Protein AF-A0A4Y9ZZP7-F1 (afdb_monomer)

InterPro domains:
  IPR036188 FAD/NAD(P)-binding domain superfamily [G3DSA:3.50.50.60] (79-163)
  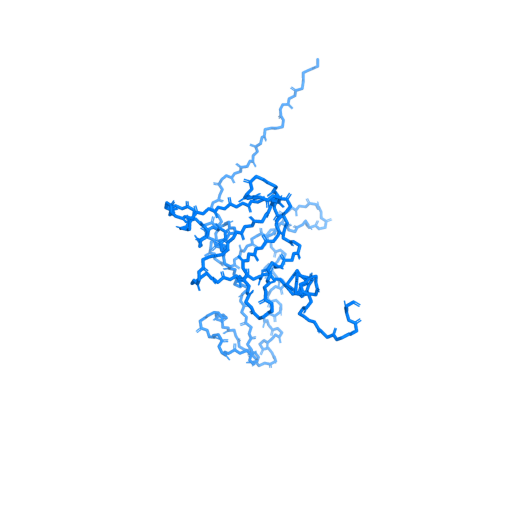IPR036188 FAD/NAD(P)-binding domain superfamily [SSF51905] (26-162)
  IPR053208 GMC Oxidoreductase Cellobiose Dehydrogenase [PTHR47190] (42-163)

pLDDT: mean 79.65, std 22.12, range [27.27, 98.0]

Structure (mmCIF, N/CA/C/O backbone):
data_AF-A0A4Y9ZZP7-F1
#
_entry.id   AF-A0A4Y9ZZP7-F1
#
loop_
_atom_site.group_PDB
_atom_site.id
_atom_site.type_symbol
_atom_site.label_atom_id
_atom_site.label_alt_id
_atom_site.label_comp_id
_atom_site.label_asym_id
_atom_site.label_entity_id
_atom_site.label_seq_id
_atom_site.pdbx_PDB_ins_code
_atom_site.Cartn_x
_atom_site.Cartn_y
_atom_site.Cartn_z
_atom_site.occupancy
_atom_site.B_iso_or_equiv
_atom_site.auth_seq_id
_atom_site.auth_comp_id
_atom_site.auth_asym_id
_atom_site.auth_atom_id
_atom_site.pdbx_PDB_model_num
ATOM 1 N N . MET A 1 1 ? 44.922 25.646 17.322 1.00 30.44 1 MET A N 1
ATOM 2 C CA . MET A 1 1 ? 44.532 24.636 16.320 1.00 30.44 1 MET A CA 1
ATOM 3 C C . MET A 1 1 ? 43.049 24.823 16.043 1.00 30.44 1 MET A C 1
ATOM 5 O O . MET A 1 1 ? 42.272 24.526 16.943 1.00 30.44 1 MET A O 1
ATOM 9 N N . PRO A 1 2 ? 42.649 25.427 14.912 1.00 35.44 2 PRO A N 1
ATOM 10 C CA . PRO A 1 2 ? 41.241 25.599 14.586 1.00 35.44 2 PRO A CA 1
ATOM 11 C C . PRO A 1 2 ? 40.766 24.531 13.590 1.00 35.44 2 PRO A C 1
ATOM 13 O O . PRO A 1 2 ? 41.439 24.242 12.603 1.00 35.44 2 PRO A O 1
ATOM 16 N N . ASN A 1 3 ? 39.597 23.968 13.888 1.00 32.06 3 ASN A N 1
ATOM 17 C CA . ASN A 1 3 ? 38.809 23.100 13.020 1.00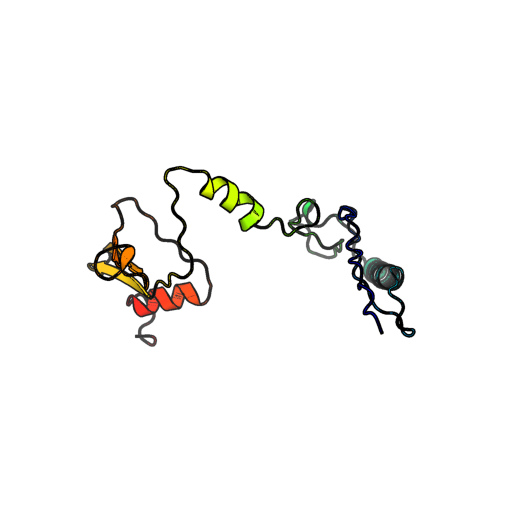 32.06 3 ASN A CA 1
ATOM 18 C C . ASN A 1 3 ? 38.287 23.904 11.821 1.00 32.06 3 ASN A C 1
ATOM 20 O O . ASN A 1 3 ? 37.627 24.921 12.021 1.00 32.06 3 ASN A O 1
ATOM 24 N N . SER A 1 4 ? 38.552 23.439 10.600 1.00 35.50 4 SER A N 1
ATOM 25 C CA . SER A 1 4 ? 37.956 23.976 9.375 1.00 35.50 4 SER A CA 1
ATOM 26 C C . SER A 1 4 ? 36.800 23.095 8.910 1.00 35.50 4 SER A C 1
ATOM 28 O O . SER A 1 4 ? 36.930 21.876 8.795 1.00 35.50 4 SER A O 1
ATOM 30 N N . GLU A 1 5 ? 35.683 23.762 8.656 1.00 31.39 5 GLU A N 1
ATOM 31 C CA . GLU A 1 5 ? 34.396 23.280 8.175 1.00 31.39 5 GLU A CA 1
ATOM 32 C C . GLU A 1 5 ? 34.507 22.333 6.969 1.00 31.39 5 GLU A C 1
ATOM 34 O O . GLU A 1 5 ? 35.100 22.668 5.943 1.00 31.39 5 GLU A O 1
ATOM 39 N N . ILE A 1 6 ? 33.859 21.166 7.056 1.00 32.91 6 ILE A N 1
ATOM 40 C CA . ILE A 1 6 ? 33.496 20.377 5.874 1.00 32.91 6 ILE A CA 1
ATOM 41 C C . ILE A 1 6 ? 32.243 21.032 5.297 1.00 32.91 6 ILE A C 1
ATOM 43 O O . ILE A 1 6 ? 31.113 20.781 5.711 1.00 32.91 6 ILE A O 1
ATOM 47 N N . MET A 1 7 ? 32.498 21.955 4.381 1.00 27.27 7 MET A N 1
ATOM 48 C CA . MET A 1 7 ? 31.521 22.704 3.612 1.00 27.27 7 MET A CA 1
ATOM 49 C C . MET A 1 7 ? 30.702 21.733 2.753 1.00 27.27 7 MET A C 1
ATOM 51 O O . MET A 1 7 ? 31.235 21.032 1.891 1.00 27.27 7 MET A O 1
ATOM 55 N N . SER A 1 8 ? 29.396 21.673 3.018 1.00 33.19 8 SER A N 1
ATOM 56 C CA . SER A 1 8 ? 28.443 20.887 2.244 1.00 33.19 8 SER A CA 1
ATOM 57 C C . SER A 1 8 ? 28.422 21.380 0.799 1.00 33.19 8 SER A C 1
ATOM 59 O O . SER A 1 8 ? 27.945 22.478 0.516 1.00 33.19 8 SER A O 1
ATOM 61 N N . ILE A 1 9 ? 28.892 20.555 -0.128 1.00 30.92 9 ILE A N 1
ATOM 62 C CA . ILE A 1 9 ? 28.621 20.729 -1.554 1.00 30.92 9 ILE A CA 1
ATOM 63 C C . ILE A 1 9 ? 27.525 19.722 -1.906 1.00 30.92 9 ILE A C 1
ATOM 65 O O . ILE A 1 9 ? 27.767 18.685 -2.512 1.00 30.92 9 ILE A O 1
ATOM 69 N N . ILE A 1 10 ? 26.299 20.019 -1.472 1.00 32.34 10 ILE A N 1
ATOM 70 C CA . ILE A 1 10 ? 25.105 19.501 -2.140 1.00 32.34 10 ILE A CA 1
ATOM 71 C C . ILE A 1 10 ? 24.883 20.470 -3.299 1.00 32.34 10 ILE A C 1
ATOM 73 O O . ILE A 1 10 ? 24.382 21.573 -3.099 1.00 32.34 10 ILE A O 1
ATOM 77 N N . ARG A 1 11 ? 25.363 20.119 -4.498 1.00 32.53 11 ARG A N 1
ATOM 78 C CA . ARG A 1 11 ? 24.973 20.857 -5.704 1.00 32.53 11 ARG A CA 1
ATOM 79 C C . ARG A 1 11 ? 23.532 20.479 -6.020 1.00 32.53 11 ARG A C 1
ATOM 81 O O . ARG A 1 11 ? 23.249 19.319 -6.308 1.00 32.53 11 ARG A O 1
ATOM 88 N N . ASP A 1 12 ? 22.654 21.471 -5.945 1.00 28.94 12 ASP A N 1
ATOM 89 C CA . ASP A 1 12 ? 21.304 21.458 -6.501 1.00 28.94 12 ASP A CA 1
ATOM 90 C C . ASP A 1 12 ? 21.370 21.357 -8.036 1.00 28.94 12 ASP A C 1
ATOM 92 O O . ASP A 1 12 ? 21.223 22.349 -8.748 1.00 28.94 12 ASP A O 1
ATOM 96 N N . GLU A 1 13 ? 21.610 20.159 -8.564 1.00 37.41 13 GLU A N 1
ATOM 97 C CA . GLU A 1 13 ? 21.455 19.875 -9.994 1.00 37.41 13 GLU A CA 1
ATOM 98 C C . GLU A 1 13 ? 20.140 19.098 -10.201 1.00 37.41 13 GLU A C 1
ATOM 100 O O . GLU A 1 13 ? 19.890 18.106 -9.504 1.00 37.41 13 GLU A O 1
ATOM 105 N N . PRO A 1 14 ? 19.257 19.546 -11.114 1.00 35.44 14 PRO A N 1
ATOM 106 C CA . PRO A 1 14 ? 17.992 18.878 -11.385 1.00 35.44 14 PRO A CA 1
ATOM 107 C C . PRO A 1 14 ? 18.267 17.467 -11.901 1.00 35.44 14 PRO A C 1
ATOM 109 O O . PRO A 1 14 ? 19.062 17.272 -12.817 1.00 35.44 14 PRO A O 1
ATOM 112 N N . CYS A 1 15 ? 17.591 16.470 -11.330 1.00 37.59 15 CYS A N 1
ATOM 113 C CA . CYS A 1 15 ? 17.595 15.122 -11.882 1.00 37.59 15 CYS A CA 1
ATOM 114 C C . CYS A 1 15 ? 17.184 15.172 -13.354 1.00 37.59 15 CYS A C 1
ATOM 116 O O . CYS A 1 15 ? 16.048 15.515 -13.695 1.00 37.59 15 CYS A O 1
ATOM 118 N N . MET A 1 16 ? 18.147 14.849 -14.208 1.00 35.28 16 MET A N 1
ATOM 119 C CA . MET A 1 16 ? 17.983 14.750 -15.644 1.00 35.28 16 MET A CA 1
ATOM 120 C C . MET A 1 16 ? 17.038 13.587 -15.957 1.00 35.28 16 MET A C 1
ATOM 122 O O . MET A 1 16 ? 17.371 12.417 -15.782 1.00 35.28 16 MET A O 1
ATOM 126 N N . ILE A 1 17 ? 15.837 13.926 -16.421 1.00 41.44 17 ILE A N 1
ATOM 127 C CA . ILE A 1 17 ? 14.838 12.992 -16.949 1.00 41.44 17 ILE A CA 1
ATOM 128 C C . ILE A 1 17 ? 15.233 12.624 -18.391 1.00 41.44 17 ILE A C 1
ATOM 130 O O . ILE A 1 17 ? 14.557 12.991 -19.347 1.00 41.44 17 ILE A O 1
ATOM 134 N N . ASP A 1 18 ? 16.360 11.930 -18.564 1.00 35.72 18 ASP A N 1
ATOM 135 C CA . ASP A 1 18 ? 16.787 11.366 -19.856 1.00 35.72 18 ASP A CA 1
ATOM 136 C C . ASP A 1 18 ? 17.076 9.858 -19.777 1.00 35.72 18 ASP A C 1
ATOM 138 O O . ASP A 1 18 ? 17.823 9.305 -20.573 1.00 35.72 18 ASP A O 1
ATOM 142 N N . GLY A 1 19 ? 16.501 9.144 -18.806 1.00 41.88 19 GLY A N 1
ATOM 143 C CA . GLY A 1 19 ? 16.728 7.700 -18.684 1.00 41.88 19 GLY A CA 1
ATOM 144 C C . GLY A 1 19 ? 18.175 7.305 -18.353 1.00 41.88 19 GLY A C 1
ATOM 145 O O . GLY A 1 19 ? 18.469 6.110 -18.325 1.00 41.88 19 GLY A O 1
ATOM 146 N N . SER A 1 20 ? 19.062 8.262 -18.055 1.00 41.22 20 SER A N 1
ATOM 147 C CA . SER A 1 20 ? 20.345 8.013 -17.408 1.00 41.22 20 SER A CA 1
ATOM 148 C C . SER A 1 20 ? 20.330 8.553 -15.977 1.00 41.22 20 SER A C 1
ATOM 150 O O . SER A 1 20 ? 20.861 9.611 -15.656 1.00 41.22 20 SER A O 1
ATOM 152 N N . GLU A 1 21 ? 19.716 7.793 -15.066 1.00 45.62 21 GLU A N 1
ATOM 153 C CA . GLU A 1 21 ? 19.999 7.989 -13.644 1.00 45.62 21 GLU A CA 1
ATOM 154 C C . GLU A 1 21 ? 21.464 7.600 -13.395 1.00 45.62 21 GLU A C 1
ATOM 156 O O . GLU A 1 21 ? 21.834 6.418 -13.402 1.00 45.62 21 GLU A O 1
ATOM 161 N N . GLY A 1 22 ? 22.317 8.611 -13.229 1.00 41.31 22 GLY A N 1
ATOM 162 C CA . GLY A 1 22 ? 23.700 8.438 -12.812 1.00 41.31 22 GLY A CA 1
ATOM 163 C C . GLY A 1 22 ? 23.755 7.919 -11.387 1.00 41.31 22 GLY A C 1
ATOM 164 O O . GLY A 1 22 ? 23.588 8.670 -10.432 1.00 41.31 22 GLY A O 1
ATOM 165 N N . PHE A 1 23 ? 23.992 6.621 -11.257 1.00 46.88 23 PHE A N 1
ATOM 166 C CA . PHE A 1 23 ? 24.542 6.051 -10.039 1.00 46.88 23 PHE A CA 1
ATOM 167 C C . PHE A 1 23 ? 26.056 6.241 -10.120 1.00 46.88 23 PHE A C 1
ATOM 169 O O . PHE A 1 23 ? 26.646 5.967 -11.167 1.00 46.88 23 PHE A O 1
ATOM 176 N N . TYR A 1 24 ? 26.668 6.755 -9.059 1.00 46.38 24 TYR A N 1
ATOM 177 C CA . TYR A 1 24 ? 28.120 6.781 -8.968 1.00 46.38 24 TYR A CA 1
ATOM 178 C C . TYR A 1 24 ? 28.587 5.355 -8.676 1.00 46.38 24 TYR A C 1
ATOM 180 O O . TYR A 1 24 ? 28.343 4.856 -7.580 1.00 46.38 24 TYR A O 1
ATOM 188 N N . ASP A 1 25 ? 29.209 4.709 -9.659 1.00 48.75 25 ASP A N 1
ATOM 189 C CA . ASP A 1 25 ? 30.019 3.521 -9.412 1.00 48.75 25 ASP A CA 1
ATOM 190 C C . ASP A 1 25 ? 31.465 3.996 -9.224 1.00 48.75 25 ASP A C 1
ATOM 192 O O . ASP A 1 25 ? 31.975 4.825 -9.990 1.00 48.75 25 ASP A O 1
ATOM 196 N N . GLU A 1 26 ? 32.083 3.528 -8.146 1.00 51.03 26 GLU A N 1
ATOM 197 C CA . GLU A 1 26 ? 33.484 3.782 -7.834 1.00 51.03 26 GLU A CA 1
ATOM 198 C C . GLU A 1 26 ? 34.326 2.891 -8.755 1.00 51.03 26 GLU A C 1
ATOM 200 O O . GLU A 1 26 ? 34.122 1.676 -8.798 1.00 51.03 26 GLU A O 1
ATOM 205 N N . ASP A 1 27 ? 35.194 3.492 -9.574 1.00 55.81 27 ASP A N 1
ATOM 206 C CA . ASP A 1 27 ? 36.123 2.713 -10.391 1.00 55.81 27 ASP A CA 1
ATOM 207 C C . ASP A 1 27 ? 37.201 2.043 -9.518 1.00 55.81 27 ASP A C 1
ATOM 209 O O . ASP A 1 27 ? 37.325 2.327 -8.325 1.00 55.81 27 ASP A O 1
ATOM 213 N N . ASP A 1 28 ? 37.999 1.146 -10.106 1.00 56.59 28 ASP A N 1
ATOM 214 C CA . ASP A 1 28 ? 39.054 0.399 -9.396 1.00 56.59 28 ASP A CA 1
ATOM 215 C C . ASP A 1 28 ? 40.141 1.305 -8.768 1.00 56.59 28 ASP A C 1
ATOM 217 O O . ASP A 1 28 ? 41.033 0.827 -8.065 1.00 56.59 28 ASP A O 1
ATOM 221 N N . GLU A 1 29 ? 40.076 2.618 -9.009 1.00 57.91 29 GLU A N 1
ATOM 222 C CA . GLU A 1 29 ? 40.962 3.644 -8.468 1.00 57.91 29 GLU A CA 1
ATOM 223 C C . GLU A 1 29 ? 40.267 4.582 -7.462 1.00 57.91 29 GLU A C 1
ATOM 225 O O . GLU A 1 29 ? 40.845 5.597 -7.060 1.00 57.91 29 GLU A O 1
ATOM 230 N N . GLY A 1 30 ? 39.039 4.271 -7.036 1.00 54.62 30 GLY A N 1
ATOM 231 C CA . GLY A 1 30 ? 38.301 5.089 -6.071 1.00 54.62 30 GLY A CA 1
ATOM 232 C C . GLY A 1 30 ? 37.656 6.340 -6.679 1.00 54.62 30 GLY A C 1
ATOM 233 O O . GLY A 1 30 ? 37.220 7.240 -5.957 1.00 54.62 30 GLY A O 1
ATOM 234 N N . ARG A 1 31 ? 37.644 6.477 -8.012 1.00 56.47 31 ARG A N 1
ATOM 235 C CA . ARG A 1 31 ? 37.115 7.657 -8.702 1.00 56.47 31 ARG A CA 1
ATOM 236 C C . ARG A 1 31 ? 35.684 7.390 -9.151 1.00 56.47 31 ARG A C 1
ATOM 238 O O . ARG A 1 31 ? 35.371 6.452 -9.876 1.00 56.47 31 ARG A O 1
ATOM 245 N N . MET A 1 32 ? 34.792 8.275 -8.728 1.00 52.53 32 MET A N 1
ATOM 246 C CA . MET A 1 32 ? 33.377 8.217 -9.081 1.00 52.53 32 MET A CA 1
ATOM 247 C C . MET A 1 32 ? 33.198 8.575 -10.563 1.00 52.53 32 MET A C 1
ATOM 249 O O . MET A 1 32 ? 33.370 9.738 -10.940 1.00 52.53 32 MET A O 1
ATOM 253 N N . SER A 1 33 ? 32.857 7.596 -11.409 1.00 50.62 33 SER A N 1
ATOM 254 C CA . SER A 1 33 ? 32.847 7.777 -12.867 1.00 50.62 33 SER A CA 1
ATOM 255 C C . SER A 1 33 ? 31.534 7.348 -13.531 1.00 50.62 33 SER A C 1
ATOM 257 O O . SER A 1 33 ? 31.070 6.219 -13.408 1.00 50.62 33 SER A O 1
ATOM 259 N N . TRP A 1 34 ? 30.949 8.250 -14.324 1.00 44.84 34 TRP A N 1
ATOM 260 C CA . TRP A 1 34 ? 29.695 8.036 -15.068 1.00 44.84 34 TRP A CA 1
ATOM 261 C C . TRP A 1 34 ? 29.815 7.088 -16.281 1.00 44.84 34 TRP A C 1
ATOM 263 O O . TRP A 1 34 ? 28.814 6.784 -16.935 1.00 44.84 34 TRP A O 1
ATOM 273 N N . THR A 1 35 ? 31.021 6.661 -16.658 1.00 46.34 35 THR A N 1
ATOM 274 C CA . THR A 1 35 ? 31.263 5.939 -17.921 1.00 46.34 35 THR A CA 1
ATOM 275 C C . THR A 1 35 ? 31.027 4.431 -17.835 1.00 46.34 35 THR A C 1
ATOM 277 O O . THR A 1 35 ? 30.639 3.832 -18.841 1.00 46.34 35 THR A O 1
ATOM 280 N N . LEU A 1 36 ? 31.178 3.818 -16.657 1.00 43.06 36 LEU A N 1
ATOM 281 C CA . LEU A 1 36 ? 31.101 2.360 -16.475 1.00 43.06 36 LEU A CA 1
ATOM 282 C C . LEU A 1 36 ? 29.697 1.792 -16.759 1.00 43.06 36 LEU A C 1
ATOM 284 O O . LEU A 1 36 ? 29.552 0.807 -17.486 1.00 43.06 36 LEU A O 1
ATOM 288 N N . LYS A 1 37 ? 28.637 2.468 -16.298 1.00 49.00 37 LYS A N 1
ATOM 289 C CA . LYS A 1 37 ? 27.245 2.015 -16.484 1.00 49.00 37 LYS A CA 1
ATOM 290 C C . LYS A 1 37 ? 26.732 2.165 -17.924 1.00 49.00 37 LYS A C 1
ATOM 292 O O . LYS A 1 37 ? 25.897 1.381 -18.373 1.00 49.00 37 LYS A O 1
ATOM 297 N N . LYS A 1 38 ? 27.256 3.135 -18.687 1.00 53.84 38 LYS A N 1
ATOM 298 C CA . LYS A 1 38 ? 26.921 3.291 -20.117 1.00 53.84 38 LYS A CA 1
ATOM 299 C C . LYS A 1 38 ? 27.441 2.114 -20.944 1.00 53.84 38 LYS A C 1
ATOM 301 O O . LYS A 1 38 ? 26.784 1.704 -21.898 1.00 53.84 38 LYS A O 1
ATOM 306 N N . HIS A 1 39 ? 28.588 1.552 -20.563 1.00 56.53 39 HIS A N 1
ATOM 307 C CA . HIS A 1 39 ? 29.187 0.433 -21.279 1.00 56.53 39 HIS A CA 1
ATOM 308 C C . HIS A 1 39 ? 28.396 -0.867 -21.076 1.00 56.53 39 HIS A C 1
ATOM 310 O O . HIS A 1 39 ? 28.064 -1.532 -22.054 1.00 56.53 39 HIS A O 1
ATOM 316 N N . SER A 1 40 ? 28.004 -1.198 -19.840 1.00 70.88 40 SER A N 1
ATOM 317 C CA . SER A 1 40 ? 27.287 -2.452 -19.546 1.00 70.88 40 SER A CA 1
ATOM 318 C C . SER A 1 40 ? 25.910 -2.531 -20.215 1.00 70.88 40 SER A C 1
ATOM 320 O O . SER A 1 40 ? 25.570 -3.556 -20.808 1.00 70.88 40 SER A O 1
ATOM 322 N N . VAL A 1 41 ? 25.144 -1.435 -20.204 1.00 80.19 41 VAL A N 1
ATOM 323 C CA . VAL A 1 41 ? 23.858 -1.359 -20.916 1.00 80.19 41 VAL A CA 1
ATOM 324 C C . VAL A 1 41 ? 24.066 -1.548 -22.416 1.00 80.19 41 VAL A C 1
ATOM 326 O O . VAL A 1 41 ? 23.321 -2.295 -23.044 1.00 80.19 41 VAL A O 1
ATOM 329 N N . HIS A 1 42 ? 25.100 -0.931 -22.990 1.00 83.25 42 HIS A N 1
ATOM 330 C CA . HIS A 1 42 ? 25.395 -1.061 -24.413 1.00 83.25 42 HIS A CA 1
ATOM 331 C C . HIS A 1 42 ? 25.750 -2.501 -24.815 1.00 83.25 42 HIS A C 1
ATOM 333 O O . HIS A 1 42 ? 25.227 -3.003 -25.811 1.00 83.25 42 HIS A O 1
ATOM 339 N N . VAL A 1 43 ? 26.570 -3.200 -24.021 1.00 89.06 43 VAL A N 1
ATOM 340 C CA . VAL A 1 43 ? 26.906 -4.613 -24.272 1.00 89.06 43 VAL A CA 1
ATOM 341 C C . VAL A 1 43 ? 25.656 -5.499 -24.218 1.00 89.06 43 VAL A C 1
ATOM 343 O O . VAL A 1 43 ? 25.443 -6.327 -25.106 1.00 89.06 43 VAL A O 1
ATOM 346 N N . LEU A 1 44 ? 24.781 -5.297 -23.227 1.00 89.88 44 LEU A N 1
ATOM 347 C CA . LEU A 1 44 ? 23.532 -6.057 -23.114 1.00 89.88 44 LEU A CA 1
ATOM 348 C C . LEU A 1 44 ? 22.577 -5.788 -24.282 1.00 89.88 44 LEU A C 1
ATOM 350 O O . LEU A 1 44 ? 21.954 -6.719 -24.788 1.00 89.88 44 LEU A O 1
ATOM 354 N N . GLN A 1 45 ? 22.489 -4.542 -24.752 1.00 91.69 45 GLN A N 1
ATOM 355 C CA . GLN A 1 45 ? 21.696 -4.193 -25.933 1.00 91.69 45 GLN A CA 1
ATOM 356 C C . GLN A 1 45 ? 22.185 -4.940 -27.178 1.00 91.69 45 GLN A C 1
ATOM 358 O O . GLN A 1 45 ? 21.377 -5.532 -27.892 1.00 91.69 45 GLN A O 1
ATOM 363 N N . GLN A 1 46 ? 23.499 -4.962 -27.426 1.00 93.44 46 GLN A N 1
ATOM 364 C CA . GLN A 1 46 ? 24.074 -5.697 -28.557 1.00 93.44 46 GLN A CA 1
ATOM 365 C C . GLN A 1 46 ? 23.758 -7.197 -28.484 1.00 93.44 46 GLN A C 1
ATOM 367 O O . GLN A 1 46 ? 23.322 -7.789 -29.472 1.00 93.44 46 GLN A O 1
ATOM 372 N N . PHE A 1 47 ? 23.923 -7.801 -27.306 1.00 95.12 47 PHE A N 1
ATOM 373 C CA . PHE A 1 47 ? 23.637 -9.217 -27.077 1.00 95.12 47 PHE A CA 1
ATOM 374 C C . PHE A 1 47 ? 22.159 -9.576 -27.304 1.00 95.12 47 PHE A C 1
ATOM 376 O O . PHE A 1 47 ? 21.854 -10.594 -27.927 1.00 95.12 47 PHE A O 1
ATOM 383 N N . LEU A 1 48 ? 21.233 -8.740 -26.826 1.00 95.94 48 LEU A N 1
ATOM 384 C CA . LEU A 1 48 ? 19.792 -8.950 -26.991 1.00 95.94 48 LEU A CA 1
ATOM 385 C C . LEU A 1 48 ? 19.351 -8.756 -28.447 1.00 95.94 48 LEU A C 1
ATOM 387 O O . LEU A 1 48 ? 18.571 -9.559 -28.961 1.00 95.94 48 LEU A O 1
ATOM 391 N N . ASN A 1 49 ? 19.907 -7.760 -29.142 1.00 95.44 49 ASN A N 1
ATOM 392 C CA . ASN A 1 49 ? 19.679 -7.569 -30.576 1.00 95.44 49 ASN A CA 1
ATOM 393 C C . ASN A 1 49 ? 20.140 -8.787 -31.389 1.00 95.44 49 ASN A C 1
ATOM 395 O O . ASN A 1 49 ? 19.424 -9.236 -32.282 1.00 95.44 49 ASN A O 1
ATOM 399 N N . GLY A 1 50 ? 21.291 -9.374 -31.040 1.00 96.81 50 GLY A N 1
ATOM 400 C CA . GLY A 1 50 ? 21.788 -10.609 -31.659 1.00 96.81 50 GLY A CA 1
ATOM 401 C C . GLY A 1 50 ? 20.861 -11.820 -31.483 1.00 96.81 50 GLY A C 1
ATOM 402 O O . GLY A 1 50 ? 20.913 -12.749 -32.282 1.00 96.81 50 GLY A O 1
ATOM 403 N N . GLN A 1 51 ? 19.977 -11.795 -30.482 1.00 97.19 51 GLN A N 1
ATOM 404 C CA . GLN A 1 51 ? 18.955 -12.819 -30.232 1.00 97.19 51 GLN A CA 1
ATOM 405 C C . GLN A 1 51 ? 17.573 -12.453 -30.796 1.00 97.19 51 GLN A C 1
ATOM 407 O O . GLN A 1 51 ? 16.588 -13.128 -30.505 1.00 97.19 51 GLN A O 1
ATOM 412 N N . GLY A 1 52 ? 17.470 -11.384 -31.591 1.00 96.50 52 GLY A N 1
ATOM 413 C CA . GLY A 1 52 ? 16.210 -10.962 -32.207 1.00 96.50 52 GLY A CA 1
ATOM 414 C C . GLY A 1 52 ? 15.249 -10.240 -31.259 1.00 96.50 52 GLY A C 1
ATOM 415 O O . GLY A 1 52 ? 14.073 -10.084 -31.591 1.00 96.50 52 GLY A O 1
ATOM 416 N N . TYR A 1 53 ? 15.716 -9.782 -30.093 1.00 97.56 53 TYR A N 1
ATOM 417 C CA . TYR A 1 53 ? 14.937 -8.857 -29.272 1.00 97.56 53 TYR A CA 1
ATOM 418 C C . TYR A 1 53 ? 14.935 -7.476 -29.928 1.00 97.56 53 TYR A C 1
ATOM 420 O O . TYR A 1 53 ? 15.917 -7.075 -30.549 1.00 97.56 53 TYR A O 1
ATOM 428 N N . ARG A 1 54 ? 13.851 -6.718 -29.745 1.00 95.56 54 ARG A N 1
ATOM 429 C CA . ARG A 1 54 ? 13.780 -5.317 -30.185 1.00 95.56 54 ARG A CA 1
ATOM 430 C C . ARG A 1 54 ? 13.712 -4.353 -29.006 1.00 95.56 54 ARG A C 1
ATOM 432 O O . ARG A 1 54 ? 13.063 -4.635 -27.997 1.00 95.56 54 ARG A O 1
ATOM 439 N N . GLN A 1 55 ? 14.324 -3.187 -29.164 1.00 94.00 55 GLN A N 1
ATOM 440 C CA . GLN A 1 55 ? 14.199 -2.103 -28.198 1.00 94.00 55 GLN A CA 1
ATOM 441 C C . GLN A 1 55 ? 12.836 -1.414 -28.316 1.00 94.00 55 GLN A C 1
ATOM 443 O O . GLN A 1 55 ? 12.414 -1.076 -29.419 1.00 94.00 55 GLN A O 1
ATOM 448 N N . VAL A 1 56 ? 12.174 -1.160 -27.188 1.00 93.50 56 VAL A N 1
ATOM 449 C CA . VAL A 1 56 ? 10.922 -0.393 -27.109 1.00 93.50 56 VAL A CA 1
ATOM 450 C C . VAL A 1 56 ? 10.932 0.551 -25.908 1.00 93.50 56 VAL A C 1
ATOM 452 O O . VAL A 1 56 ? 11.640 0.334 -24.921 1.00 93.50 56 VAL A O 1
ATOM 455 N N . THR A 1 57 ? 10.084 1.577 -25.942 1.00 92.69 57 THR A N 1
ATOM 456 C CA . THR A 1 57 ? 9.705 2.314 -24.731 1.00 92.69 57 THR A CA 1
ATOM 457 C C . THR A 1 57 ? 8.654 1.494 -23.981 1.00 92.69 57 THR A C 1
ATOM 459 O O . THR A 1 57 ? 7.495 1.444 -24.387 1.00 92.69 57 THR A O 1
ATOM 462 N N . ILE A 1 58 ? 9.060 0.832 -22.891 1.00 92.44 58 ILE A N 1
ATOM 463 C CA . ILE A 1 58 ? 8.279 -0.219 -22.203 1.00 92.44 58 ILE A CA 1
ATOM 464 C C . ILE A 1 58 ? 6.846 0.210 -21.854 1.00 92.44 58 ILE A C 1
ATOM 466 O O . ILE A 1 58 ? 5.912 -0.572 -22.038 1.00 92.44 58 ILE A O 1
ATOM 470 N N . ASN A 1 59 ? 6.666 1.445 -21.380 1.00 93.69 59 ASN A N 1
ATOM 471 C CA . ASN A 1 59 ? 5.354 1.961 -20.984 1.00 93.69 59 ASN A CA 1
ATOM 472 C C . ASN A 1 59 ? 4.498 2.464 -22.160 1.00 93.69 59 ASN A C 1
ATOM 474 O O . ASN A 1 59 ? 3.289 2.595 -21.996 1.00 93.69 59 ASN A O 1
ATOM 478 N N . SER A 1 60 ? 5.085 2.707 -23.338 1.00 96.31 60 SER A N 1
ATOM 479 C CA . SER A 1 60 ? 4.339 3.044 -24.564 1.00 96.31 60 SER A CA 1
ATOM 480 C C . SER A 1 60 ? 3.752 1.800 -25.242 1.00 96.31 60 SER A C 1
ATOM 482 O O . SER A 1 60 ? 2.744 1.894 -25.935 1.00 96.31 60 SER A O 1
ATOM 484 N N . GLU A 1 61 ? 4.347 0.624 -25.008 1.00 94.88 61 GLU A N 1
ATOM 485 C CA . GLU A 1 61 ? 3.871 -0.681 -25.492 1.00 94.88 61 GLU A CA 1
ATOM 486 C C . GLU A 1 61 ? 3.651 -1.669 -24.321 1.00 94.88 61 GLU A C 1
ATOM 488 O O . GLU A 1 61 ? 4.314 -2.708 -24.234 1.00 94.88 61 GLU A O 1
ATOM 493 N N . PRO A 1 62 ? 2.713 -1.408 -23.390 1.00 95.06 62 PRO A N 1
ATOM 494 C CA . PRO A 1 62 ? 2.589 -2.176 -22.146 1.00 95.06 62 PRO A CA 1
ATOM 495 C C . PRO A 1 62 ? 2.245 -3.656 -22.364 1.00 95.06 62 PRO A C 1
ATOM 497 O O . PRO A 1 62 ? 2.682 -4.506 -21.590 1.00 95.06 62 PRO A O 1
ATOM 500 N N . ASN A 1 63 ? 1.545 -3.989 -23.448 1.00 97.25 63 ASN A N 1
ATOM 501 C CA . ASN A 1 63 ? 1.204 -5.375 -23.784 1.00 97.25 63 ASN A CA 1
ATOM 502 C C . ASN A 1 63 ? 2.333 -6.106 -24.528 1.00 97.25 63 ASN A C 1
ATOM 504 O O . ASN A 1 63 ? 2.302 -7.328 -24.660 1.00 97.25 63 ASN A O 1
ATOM 508 N N . SER A 1 64 ? 3.350 -5.381 -24.996 1.00 95.00 64 SER A N 1
ATOM 509 C CA . SER A 1 64 ? 4.531 -5.977 -25.603 1.00 95.00 64 SER A CA 1
ATOM 510 C C . SER A 1 64 ? 5.520 -6.372 -24.508 1.00 95.00 64 SER A C 1
ATOM 512 O O . SER A 1 64 ? 6.092 -5.522 -23.817 1.00 95.00 64 SER A O 1
ATOM 514 N N . LYS A 1 65 ? 5.667 -7.681 -24.293 1.00 95.75 65 LYS A N 1
ATOM 515 C CA . LYS A 1 65 ? 6.589 -8.262 -23.296 1.00 95.75 65 LYS A CA 1
ATOM 516 C C . LYS A 1 65 ? 7.422 -9.420 -23.835 1.00 95.75 65 LYS A C 1
ATOM 518 O O . LYS A 1 65 ? 8.433 -9.772 -23.239 1.00 95.75 65 LYS A O 1
ATOM 523 N N . ASN A 1 66 ? 7.029 -9.986 -24.972 1.00 97.12 66 ASN A N 1
ATOM 524 C CA . ASN A 1 66 ? 7.786 -11.039 -25.630 1.00 97.12 66 ASN A CA 1
ATOM 525 C C . ASN A 1 66 ? 8.889 -10.437 -26.511 1.00 97.12 66 ASN A C 1
ATOM 527 O O . ASN A 1 66 ? 8.589 -9.584 -27.346 1.00 97.12 66 ASN A O 1
ATOM 531 N N . HIS A 1 67 ? 10.132 -10.901 -26.348 1.00 96.31 67 HIS A N 1
ATOM 532 C CA . HIS A 1 67 ? 11.292 -10.486 -27.154 1.00 96.31 67 HIS A CA 1
ATOM 533 C C . HIS A 1 67 ? 11.446 -8.956 -27.287 1.00 96.31 67 HIS A C 1
ATOM 535 O O . HIS A 1 67 ? 11.716 -8.415 -28.362 1.00 96.31 67 HIS A O 1
ATOM 541 N N . VAL A 1 68 ? 11.264 -8.240 -26.176 1.00 96.50 68 VAL A N 1
ATOM 542 C CA . VAL A 1 68 ? 11.495 -6.794 -26.093 1.00 96.50 68 VAL A CA 1
ATOM 543 C C . VAL A 1 68 ? 12.382 -6.439 -24.913 1.00 96.50 68 VAL A C 1
ATOM 545 O O . VAL A 1 68 ? 12.342 -7.101 -23.879 1.00 96.50 68 VAL A O 1
ATOM 548 N N . TYR A 1 69 ? 13.152 -5.367 -25.060 1.00 94.00 69 TYR A N 1
ATOM 549 C CA . TYR A 1 69 ? 13.878 -4.730 -23.966 1.00 94.00 69 TYR A CA 1
ATOM 550 C C . TYR A 1 69 ? 13.715 -3.209 -24.043 1.00 94.00 69 TYR A C 1
ATOM 552 O O . TYR A 1 69 ? 13.322 -2.662 -25.070 1.00 94.00 69 TYR A O 1
ATOM 560 N N . GLY A 1 70 ? 14.024 -2.504 -22.963 1.00 90.06 70 GLY A N 1
ATOM 561 C CA . GLY A 1 70 ? 13.967 -1.048 -22.925 1.00 90.06 70 GLY A CA 1
ATOM 562 C C . GLY A 1 70 ? 14.550 -0.512 -21.630 1.00 90.06 70 GLY A C 1
ATOM 563 O O . GLY A 1 70 ? 14.825 -1.279 -20.706 1.00 90.06 70 GLY A O 1
ATOM 564 N N . SER A 1 71 ? 14.754 0.802 -21.568 1.00 85.56 71 SER A N 1
ATOM 565 C CA . SER A 1 71 ? 15.221 1.455 -20.346 1.00 85.56 71 SER A CA 1
ATOM 566 C C . SER A 1 71 ? 14.218 1.258 -19.212 1.00 85.56 71 SER A C 1
ATOM 568 O O . SER A 1 71 ? 13.000 1.264 -19.429 1.00 85.56 71 SER A O 1
ATOM 570 N N . VAL A 1 72 ? 14.739 1.102 -17.992 1.00 84.12 72 VAL A N 1
ATOM 571 C CA . VAL A 1 72 ? 13.908 1.031 -16.788 1.00 84.12 72 VAL A CA 1
ATOM 572 C C . VAL A 1 72 ? 13.075 2.304 -16.697 1.00 84.12 72 VAL A C 1
ATOM 574 O O . VAL A 1 72 ? 13.563 3.405 -16.939 1.00 84.12 72 VAL A O 1
ATOM 577 N N . SER A 1 73 ? 11.794 2.135 -16.394 1.00 87.62 73 SER A N 1
ATOM 578 C CA . SER A 1 73 ? 10.865 3.241 -16.200 1.00 87.62 73 SER A CA 1
ATOM 579 C C . SER A 1 73 ? 10.546 3.369 -14.716 1.00 87.62 73 SER A C 1
ATOM 581 O O . SER A 1 73 ? 10.223 2.374 -14.069 1.00 87.62 73 SER A O 1
ATOM 583 N N . TYR A 1 74 ? 10.615 4.593 -14.202 1.00 87.81 74 TYR A N 1
ATOM 584 C CA . TYR A 1 74 ? 10.328 4.923 -12.808 1.00 87.81 74 TYR A CA 1
ATOM 585 C C . TYR A 1 74 ? 9.104 5.835 -12.720 1.00 87.81 74 TYR A C 1
ATOM 587 O O . TYR A 1 74 ? 8.830 6.613 -13.632 1.00 87.81 74 TYR A O 1
ATOM 595 N N . ASP A 1 75 ? 8.396 5.786 -11.595 1.00 91.06 75 ASP A N 1
ATOM 596 C CA . ASP A 1 75 ? 7.325 6.722 -11.236 1.00 91.06 75 ASP A CA 1
ATOM 597 C C . ASP A 1 75 ? 7.881 8.004 -10.580 1.00 91.06 75 ASP A C 1
ATOM 599 O O . ASP A 1 75 ? 7.274 8.571 -9.671 1.00 91.06 75 ASP A O 1
ATOM 603 N N . ALA A 1 76 ? 9.068 8.449 -10.999 1.00 89.31 76 ALA A N 1
ATOM 604 C CA . ALA A 1 76 ? 9.745 9.614 -10.443 1.00 89.31 76 ALA A CA 1
ATOM 605 C C . ALA A 1 76 ? 9.148 10.928 -10.970 1.00 89.31 76 ALA A C 1
ATOM 607 O O . ALA A 1 76 ? 8.727 11.033 -12.120 1.00 89.31 76 ALA A O 1
ATOM 608 N N . ILE A 1 77 ? 9.146 11.958 -10.124 1.00 89.69 77 ILE A N 1
ATOM 609 C CA . ILE A 1 77 ? 8.701 13.313 -10.466 1.00 89.69 77 ILE A CA 1
ATOM 610 C C . ILE A 1 77 ? 9.803 14.274 -10.032 1.00 89.69 77 ILE A C 1
ATOM 612 O O . ILE A 1 77 ? 10.176 14.294 -8.859 1.00 89.69 77 ILE A O 1
ATOM 616 N N . ASN A 1 78 ? 10.328 15.071 -10.967 1.00 90.31 78 ASN A N 1
ATOM 617 C CA . ASN A 1 78 ? 11.401 16.046 -10.716 1.00 90.31 78 ASN A CA 1
ATOM 618 C C . ASN A 1 78 ? 12.606 15.441 -9.967 1.00 90.31 78 ASN A C 1
ATOM 620 O O . ASN A 1 78 ? 13.161 16.064 -9.061 1.00 90.31 78 ASN A O 1
ATOM 624 N N . GLY A 1 79 ? 12.955 14.190 -10.277 1.00 85.69 79 GLY A N 1
ATOM 625 C CA . GLY A 1 79 ? 14.062 13.486 -9.627 1.00 85.69 79 GLY A CA 1
ATOM 626 C C . GLY A 1 79 ? 13.845 12.958 -8.236 1.00 85.69 79 GLY A C 1
ATOM 627 O O . GLY A 1 79 ? 14.796 12.553 -7.574 1.00 85.69 79 GLY A O 1
ATOM 628 N N . LYS A 1 80 ? 12.610 13.001 -7.761 1.00 87.88 80 LYS A N 1
ATOM 629 C CA . LYS A 1 80 ? 12.232 12.479 -6.458 1.00 87.88 80 LYS A CA 1
ATOM 630 C C . LYS A 1 80 ? 11.233 11.358 -6.666 1.00 87.88 80 LYS A C 1
ATOM 632 O O . LYS A 1 80 ? 10.559 11.275 -7.693 1.00 87.88 80 LYS A O 1
ATOM 637 N N . ARG A 1 81 ? 11.112 10.496 -5.660 1.00 89.12 81 ARG A N 1
ATOM 638 C CA . ARG A 1 81 ? 10.086 9.452 -5.621 1.00 89.12 81 ARG A CA 1
ATOM 639 C C . ARG A 1 81 ? 8.697 10.086 -5.797 1.00 89.12 81 ARG A C 1
ATOM 641 O O . ARG A 1 81 ? 8.264 10.842 -4.931 1.00 89.12 81 ARG A O 1
ATOM 648 N N . GLY A 1 82 ? 8.016 9.779 -6.902 1.00 89.25 82 GLY A N 1
ATOM 649 C CA . GLY A 1 82 ? 6.725 10.373 -7.272 1.00 89.25 82 GLY A CA 1
ATOM 650 C C . GLY A 1 82 ? 5.490 9.544 -6.900 1.00 89.25 82 GLY A C 1
ATOM 651 O O . GLY A 1 82 ? 4.377 10.016 -7.109 1.00 89.25 82 GLY A O 1
ATOM 652 N N . SER A 1 83 ?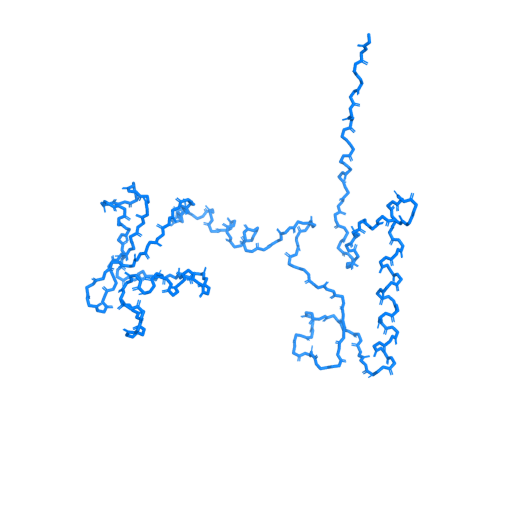 5.685 8.354 -6.319 1.00 92.75 83 SER A N 1
ATOM 653 C CA . SER A 1 83 ? 4.701 7.348 -5.870 1.00 92.75 83 SER A CA 1
ATOM 654 C C . SER A 1 83 ? 3.431 7.899 -5.180 1.00 92.75 83 SER A C 1
ATOM 656 O O . SER A 1 83 ? 3.359 9.087 -4.868 1.00 92.75 83 SER A O 1
ATOM 658 N N . PRO A 1 84 ? 2.415 7.074 -4.837 1.00 94.88 84 PRO A N 1
ATOM 659 C CA . PRO A 1 84 ? 1.129 7.564 -4.314 1.00 94.88 84 PRO A CA 1
ATOM 660 C C . PRO A 1 84 ? 1.192 8.558 -3.138 1.00 94.88 84 PRO A C 1
ATOM 662 O O . PRO A 1 84 ? 0.274 9.357 -2.968 1.00 94.88 84 PRO A O 1
ATOM 665 N N . VAL A 1 85 ? 2.280 8.566 -2.361 1.00 94.56 85 VAL A N 1
ATOM 666 C CA . VAL A 1 85 ? 2.551 9.564 -1.312 1.00 94.56 85 VAL A CA 1
ATOM 667 C C . VAL A 1 85 ? 2.765 10.981 -1.870 1.00 94.56 85 VAL A C 1
ATOM 669 O O . VAL A 1 85 ? 2.272 11.945 -1.288 1.00 94.56 85 VAL A O 1
ATOM 672 N N . ALA A 1 86 ? 3.485 11.134 -2.982 1.00 95.62 86 ALA A N 1
ATOM 673 C CA . ALA A 1 86 ? 3.753 12.431 -3.611 1.00 95.62 86 ALA A CA 1
ATOM 674 C C . ALA A 1 86 ? 2.605 12.899 -4.526 1.00 95.62 86 ALA A C 1
ATOM 676 O O . ALA A 1 86 ? 2.548 14.071 -4.886 1.00 95.62 86 ALA A O 1
ATOM 677 N N . THR A 1 87 ? 1.670 12.006 -4.864 1.00 96.38 87 THR A N 1
ATOM 678 C CA . THR A 1 87 ? 0.525 12.282 -5.747 1.00 96.38 87 THR A CA 1
ATOM 679 C C . THR A 1 87 ? -0.808 12.164 -5.001 1.00 96.38 87 THR A C 1
ATOM 681 O O . THR A 1 87 ? -1.303 13.145 -4.442 1.00 96.38 87 THR A O 1
ATOM 684 N N . TYR A 1 88 ? -1.402 10.969 -4.949 1.00 96.19 88 TYR A N 1
ATOM 685 C CA . TYR A 1 88 ? -2.740 10.736 -4.393 1.00 96.19 88 TYR A CA 1
ATOM 686 C C . TYR A 1 88 ? -2.892 11.224 -2.948 1.00 96.19 88 TYR A C 1
ATOM 688 O O . TYR A 1 88 ? -3.863 11.918 -2.637 1.00 96.19 88 TYR A O 1
ATOM 696 N N . PHE A 1 89 ? -1.926 10.921 -2.079 1.00 96.38 89 PHE A N 1
ATOM 697 C CA . PHE A 1 89 ? -1.955 11.331 -0.677 1.00 96.38 89 PHE A CA 1
ATOM 698 C C . PHE A 1 89 ? -1.948 12.855 -0.517 1.00 96.38 89 PHE A C 1
ATOM 700 O O . PHE A 1 89 ? -2.693 13.368 0.315 1.00 96.38 89 PHE A O 1
ATOM 707 N N . GLN A 1 90 ? -1.196 13.589 -1.347 1.00 97.19 90 GLN A N 1
ATOM 708 C CA . GLN A 1 90 ? -1.183 15.057 -1.301 1.00 97.19 90 GLN A CA 1
ATOM 709 C C . GLN A 1 90 ? -2.574 15.629 -1.591 1.00 97.19 90 GLN A C 1
ATOM 711 O O . GLN A 1 90 ? -3.070 16.473 -0.846 1.00 97.19 90 GLN A O 1
ATOM 716 N N . THR A 1 91 ? -3.256 15.110 -2.620 1.00 97.38 91 THR A N 1
ATOM 717 C CA . THR A 1 91 ? -4.626 15.548 -2.943 1.00 97.38 91 THR A CA 1
ATOM 718 C C . THR A 1 91 ? -5.649 15.123 -1.888 1.00 97.38 91 THR A C 1
ATOM 720 O O . THR A 1 91 ? -6.627 15.832 -1.662 1.00 97.38 91 THR A O 1
ATOM 723 N N . ALA A 1 92 ? -5.444 13.979 -1.226 1.00 96.88 92 ALA A N 1
ATOM 724 C CA . ALA A 1 92 ? -6.322 13.498 -0.166 1.00 96.88 92 ALA A CA 1
ATOM 725 C C . ALA A 1 92 ? -6.191 14.317 1.114 1.00 96.88 92 ALA A C 1
ATOM 727 O O . ALA A 1 92 ? -7.207 14.768 1.638 1.00 96.88 92 ALA A O 1
ATOM 728 N N . LYS A 1 93 ? -4.958 14.581 1.555 1.00 97.19 93 LYS A N 1
ATOM 729 C CA . LYS A 1 93 ? -4.655 15.361 2.759 1.00 97.19 93 LYS A CA 1
ATOM 730 C C . LYS A 1 93 ? -5.236 16.778 2.720 1.00 97.19 93 LYS A C 1
ATOM 732 O O . LYS A 1 93 ? -5.561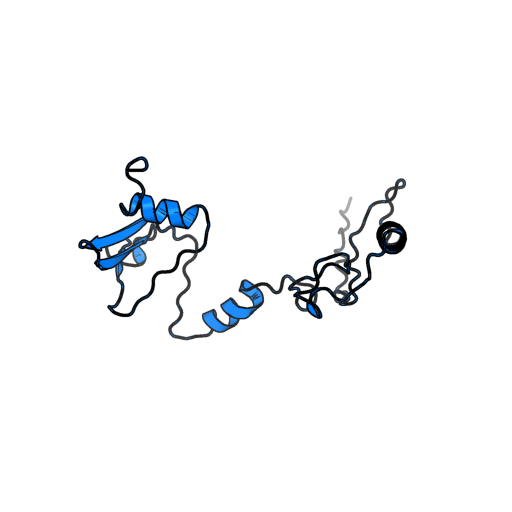 17.322 3.768 1.00 97.19 93 LYS A O 1
ATOM 737 N N . ALA A 1 94 ? -5.399 17.363 1.534 1.00 97.31 94 ALA A N 1
ATOM 738 C CA . ALA A 1 94 ? -6.003 18.684 1.369 1.00 97.31 94 ALA A CA 1
ATOM 739 C C . ALA A 1 94 ? -7.535 18.711 1.574 1.00 97.31 94 ALA A C 1
ATOM 741 O O . ALA A 1 94 ? -8.119 19.790 1.675 1.00 97.31 94 ALA A O 1
ATOM 742 N N . ARG A 1 95 ? -8.218 17.557 1.606 1.00 98.00 95 ARG A N 1
ATOM 743 C CA . ARG A 1 95 ? -9.684 17.501 1.729 1.00 98.00 95 ARG A CA 1
ATOM 744 C C . ARG A 1 95 ? -10.113 17.692 3.190 1.00 98.00 95 ARG A C 1
ATOM 746 O O . ARG A 1 95 ? -9.612 16.982 4.055 1.00 98.00 95 ARG A O 1
ATOM 753 N N . PRO A 1 96 ? -11.132 18.523 3.479 1.00 97.00 96 PRO A N 1
ATOM 754 C CA . PRO A 1 96 ? -11.552 18.807 4.858 1.00 97.00 96 PRO A CA 1
ATOM 755 C C . PRO A 1 96 ? -12.161 17.599 5.585 1.00 97.00 96 PRO A C 1
ATOM 757 O O . PRO A 1 96 ? -12.186 17.563 6.808 1.00 97.00 96 PRO A O 1
ATOM 760 N N . LYS A 1 97 ? -12.668 16.607 4.841 1.00 94.31 97 LYS A N 1
ATOM 761 C CA . LYS A 1 97 ? -13.251 15.370 5.389 1.00 94.31 97 LYS A CA 1
ATOM 762 C C . LYS A 1 97 ? -12.267 14.197 5.418 1.00 94.31 97 LYS A C 1
ATOM 764 O O . LYS A 1 97 ? -12.675 13.073 5.687 1.00 94.31 97 LYS A O 1
ATOM 769 N N . PHE A 1 98 ? -11.001 14.429 5.082 1.00 95.88 98 PHE A N 1
ATOM 770 C CA . PHE A 1 98 ? -9.976 13.400 5.144 1.00 95.88 98 PHE A CA 1
ATOM 771 C C . PHE A 1 98 ? -9.237 13.487 6.477 1.00 95.88 98 PHE A C 1
ATOM 773 O O . PHE A 1 98 ? -8.848 14.562 6.924 1.00 95.88 98 PHE A O 1
ATOM 780 N N . THR A 1 99 ? -9.032 12.342 7.116 1.00 94.00 99 THR A N 1
ATOM 781 C CA . THR A 1 99 ? -8.238 12.230 8.338 1.00 94.00 99 THR A CA 1
ATOM 782 C C . THR A 1 99 ? -7.210 11.134 8.133 1.00 94.00 99 THR A C 1
ATOM 784 O O . THR A 1 99 ? -7.550 10.030 7.718 1.00 94.00 99 THR A O 1
ATOM 787 N N . TYR A 1 100 ? -5.950 11.456 8.414 1.00 94.94 100 TYR A N 1
ATOM 788 C CA . TYR A 1 100 ? -4.841 10.513 8.379 1.00 94.94 100 TYR A CA 1
ATOM 789 C C . TYR A 1 100 ? -4.328 10.282 9.796 1.00 94.94 100 TYR A C 1
ATOM 791 O O . TYR A 1 100 ? -4.172 11.237 10.559 1.00 94.94 100 TYR A O 1
ATOM 799 N N . ARG A 1 101 ? -4.082 9.016 10.132 1.00 93.50 101 ARG A N 1
ATOM 800 C CA . ARG A 1 101 ? -3.503 8.577 11.400 1.00 93.50 101 ARG A CA 1
ATOM 801 C C . ARG A 1 101 ? -2.369 7.612 11.089 1.00 93.50 101 ARG A C 1
ATOM 803 O O . ARG A 1 101 ? -2.603 6.551 10.517 1.00 93.50 101 ARG A O 1
ATOM 810 N N . ASP A 1 102 ? -1.152 8.012 11.419 1.00 94.31 102 ASP A N 1
ATOM 811 C CA . ASP A 1 102 ? 0.010 7.137 11.477 1.00 94.31 102 ASP A CA 1
ATOM 812 C C . ASP A 1 102 ? 0.151 6.536 12.882 1.00 94.31 102 ASP A C 1
ATOM 814 O O . ASP A 1 102 ? -0.666 6.789 13.770 1.00 94.31 102 ASP A O 1
ATOM 818 N N . TYR A 1 103 ? 1.139 5.652 13.055 1.00 94.31 103 TYR A N 1
ATOM 819 C CA . TYR A 1 103 ? 1.442 4.979 14.329 1.00 94.31 103 TYR A CA 1
ATOM 820 C C . TYR A 1 103 ? 0.238 4.297 15.000 1.00 94.31 103 TYR A C 1
ATOM 822 O O . TYR A 1 103 ? 0.217 4.077 16.207 1.00 94.31 103 TYR A O 1
ATOM 830 N N . THR A 1 104 ? -0.760 3.939 14.197 1.00 93.94 104 THR A N 1
ATOM 831 C CA . THR A 1 104 ? -2.007 3.328 14.636 1.00 93.94 104 THR A CA 1
ATOM 832 C C . THR A 1 104 ? -2.098 1.956 13.994 1.00 93.94 104 THR A C 1
ATOM 834 O O . THR A 1 104 ? -2.243 1.841 12.776 1.00 93.94 104 THR A O 1
ATOM 837 N N . LEU A 1 105 ? -1.986 0.907 14.803 1.00 93.50 105 LEU A N 1
ATOM 838 C CA . LEU A 1 105 ? -2.142 -0.464 14.337 1.00 93.50 105 LEU A CA 1
ATOM 839 C C . LEU A 1 105 ? -3.604 -0.875 14.477 1.00 93.50 105 LEU A C 1
ATOM 841 O O . LEU A 1 105 ? -4.195 -0.676 15.535 1.00 93.50 105 LEU A O 1
ATOM 845 N N . VAL A 1 106 ? -4.166 -1.490 13.439 1.00 93.81 106 VAL A N 1
ATOM 846 C CA . VAL A 1 106 ? -5.434 -2.216 13.555 1.00 93.81 106 VAL A CA 1
ATOM 847 C C . VAL A 1 106 ? -5.140 -3.694 13.802 1.00 93.81 106 VAL A C 1
ATOM 849 O O . VAL A 1 106 ? -4.366 -4.297 13.050 1.00 93.81 106 VAL A O 1
ATOM 852 N N . SER A 1 107 ? -5.742 -4.259 14.850 1.00 93.31 107 SER A N 1
ATOM 853 C CA . SER A 1 107 ? -5.671 -5.694 15.164 1.00 93.31 107 SER A CA 1
ATOM 854 C C . SER A 1 107 ? -6.724 -6.470 14.376 1.00 93.31 107 SER A C 1
ATOM 856 O O . SER A 1 107 ? -6.404 -7.286 13.522 1.00 93.31 107 SER A O 1
ATOM 858 N N . ASN A 1 108 ? -7.993 -6.121 14.570 1.00 93.62 108 ASN A N 1
ATOM 859 C CA . ASN A 1 108 ? -9.136 -6.850 14.033 1.00 93.62 108 ASN A CA 1
ATOM 860 C C . ASN A 1 108 ? -10.284 -5.900 13.664 1.00 93.62 108 ASN A C 1
ATOM 862 O O . ASN A 1 108 ? -10.331 -4.738 14.084 1.00 93.62 108 ASN A O 1
ATOM 866 N N . VAL A 1 109 ? -11.253 -6.406 12.903 1.00 93.62 109 VAL A N 1
ATOM 867 C CA . VAL A 1 109 ? -12.546 -5.736 12.749 1.00 93.62 109 VAL A CA 1
ATOM 868 C C . VAL A 1 109 ? -13.459 -6.070 13.917 1.00 93.62 109 VAL A C 1
ATOM 870 O O . VAL A 1 109 ? -13.444 -7.184 14.443 1.00 93.62 109 VAL A O 1
ATOM 873 N N . THR A 1 110 ? -14.294 -5.113 14.307 1.00 93.69 110 THR A N 1
ATOM 874 C CA . THR A 1 110 ? -15.434 -5.389 15.181 1.00 93.69 110 THR A CA 1
ATOM 875 C C . THR A 1 110 ? -16.638 -5.710 14.302 1.00 93.69 110 THR A C 1
ATOM 877 O O . THR A 1 110 ? -16.886 -5.041 13.295 1.00 93.69 110 THR A O 1
ATOM 880 N N . ARG A 1 111 ? -17.358 -6.792 14.617 1.00 92.69 111 ARG A N 1
ATOM 881 C CA . ARG A 1 111 ? -18.466 -7.289 13.790 1.00 92.69 111 ARG A CA 1
ATOM 882 C C . ARG A 1 111 ? -19.535 -8.003 14.609 1.00 92.69 111 ARG A C 1
ATOM 884 O O . ARG A 1 111 ? -19.242 -8.573 15.655 1.00 92.69 111 ARG A O 1
ATOM 891 N N . ASN A 1 112 ? -20.759 -8.009 14.090 1.00 93.06 112 ASN A N 1
ATOM 892 C CA . ASN A 1 112 ? -21.866 -8.839 14.551 1.00 93.06 112 ASN A CA 1
ATOM 893 C C . ASN A 1 112 ? -22.274 -9.793 13.419 1.00 93.06 112 ASN A C 1
ATOM 895 O O . ASN A 1 112 ? -22.869 -9.377 12.422 1.00 93.06 112 ASN A O 1
ATOM 899 N N . GLY A 1 113 ? -21.897 -11.068 13.541 1.00 90.94 113 GLY A N 1
ATOM 900 C CA . GLY A 1 113 ? -22.055 -12.038 12.459 1.00 90.94 113 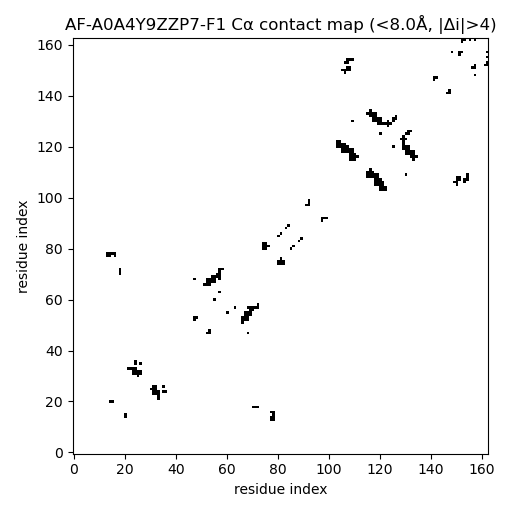GLY A CA 1
ATOM 901 C C . GLY A 1 113 ? -21.333 -11.572 11.191 1.00 90.94 113 GLY A C 1
ATOM 902 O O . GLY A 1 113 ? -20.120 -11.355 11.212 1.00 90.94 113 GLY A O 1
ATOM 903 N N . ALA A 1 114 ? -22.087 -11.407 10.102 1.00 90.00 114 ALA A N 1
ATOM 904 C CA . ALA A 1 114 ? -21.580 -10.935 8.813 1.00 90.00 114 ALA A CA 1
ATOM 905 C C . ALA A 1 114 ? -21.464 -9.400 8.705 1.00 90.00 114 ALA A C 1
ATOM 907 O O . ALA A 1 114 ? -20.879 -8.899 7.747 1.00 90.00 114 ALA A O 1
ATOM 908 N N . GLN A 1 115 ? -22.014 -8.638 9.658 1.00 90.75 115 GLN A N 1
ATOM 909 C CA . GLN A 1 115 ? -21.989 -7.177 9.617 1.00 90.75 115 GLN A CA 1
ATOM 910 C C . GLN A 1 115 ? -2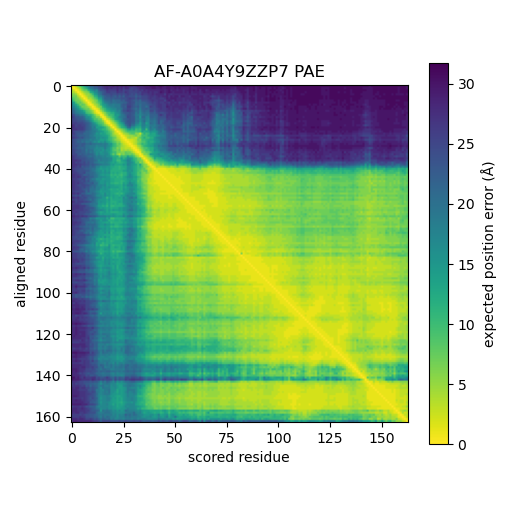0.764 -6.629 10.349 1.00 90.75 115 GLN A C 1
ATOM 912 O O . GLN A 1 115 ? -20.666 -6.739 11.570 1.00 90.75 115 GLN A O 1
ATOM 917 N N . ILE A 1 116 ? -19.862 -5.975 9.620 1.00 92.06 116 ILE A N 1
ATOM 918 C CA . ILE A 1 116 ? -18.753 -5.217 10.211 1.00 92.06 116 ILE A CA 1
ATOM 919 C C . ILE A 1 116 ? -19.301 -3.907 10.791 1.00 92.06 116 ILE A C 1
ATOM 921 O O . ILE A 1 116 ? -20.034 -3.184 10.118 1.00 92.06 116 ILE A O 1
ATOM 925 N N . THR A 1 117 ? -18.951 -3.603 12.038 1.00 93.56 117 THR A N 1
ATOM 926 C CA . THR A 1 117 ? -19.408 -2.415 12.777 1.00 93.56 117 THR A CA 1
ATOM 927 C C . THR A 1 117 ? -18.288 -1.409 13.043 1.00 93.56 117 THR A C 1
ATOM 929 O O . THR A 1 117 ? -18.571 -0.244 13.325 1.00 93.56 117 THR A O 1
ATOM 932 N N . GLY A 1 118 ? -17.024 -1.818 12.926 1.00 94.00 118 GLY A N 1
ATOM 933 C CA . GLY A 1 118 ? -15.874 -0.977 13.242 1.00 94.00 118 GLY A CA 1
ATOM 934 C C . GLY A 1 118 ? -14.526 -1.656 13.006 1.00 94.00 118 GLY A C 1
ATOM 935 O O . GLY A 1 118 ? -14.441 -2.781 12.508 1.00 94.00 118 GLY A O 1
ATOM 936 N N . ALA A 1 119 ? -13.464 -0.963 13.406 1.00 94.06 119 ALA A N 1
ATOM 937 C CA . ALA A 1 119 ? -12.102 -1.484 13.469 1.00 94.06 119 ALA A CA 1
ATOM 938 C C . ALA A 1 119 ? -11.496 -1.214 14.852 1.00 94.06 119 ALA A C 1
ATOM 940 O O . ALA A 1 119 ? -11.668 -0.124 15.399 1.00 94.06 119 ALA A O 1
ATOM 941 N N . GLN A 1 120 ? -10.787 -2.196 15.410 1.00 95.12 120 GLN A N 1
ATOM 942 C CA . GLN A 1 120 ? -10.074 -2.062 16.677 1.00 95.12 120 GLN A CA 1
ATOM 943 C C . GLN A 1 120 ? -8.670 -1.514 16.419 1.00 95.12 120 GLN A C 1
ATOM 945 O O . GLN A 1 120 ? -7.821 -2.205 15.858 1.00 95.12 120 GLN A O 1
ATOM 950 N N . ALA A 1 121 ? -8.427 -0.273 16.829 1.00 94.75 121 ALA A N 1
ATOM 951 C CA . ALA A 1 121 ? -7.131 0.378 16.722 1.00 94.75 121 ALA A CA 1
ATOM 952 C C . ALA A 1 121 ? -6.371 0.357 18.057 1.00 94.75 121 ALA A C 1
ATOM 954 O O . ALA A 1 121 ? -6.969 0.298 19.132 1.00 94.75 121 ALA A O 1
ATOM 955 N N . SER A 1 122 ? -5.043 0.444 17.984 1.00 95.00 122 SER A N 1
ATOM 956 C CA . SER A 1 122 ? -4.164 0.595 19.149 1.00 95.00 122 SER A CA 1
ATOM 957 C C . SER A 1 122 ? -4.266 1.976 19.802 1.00 95.00 122 SER A C 1
ATOM 959 O O . SER A 1 122 ? -3.970 2.120 20.985 1.00 95.00 122 SER A O 1
ATOM 961 N N . ASP A 1 123 ? -4.657 2.997 19.037 1.00 94.88 123 ASP A N 1
ATOM 962 C CA . ASP A 1 123 ? -4.848 4.357 19.539 1.00 94.88 123 ASP A CA 1
ATOM 963 C C . ASP A 1 123 ? -6.232 4.499 20.188 1.00 94.88 123 ASP A C 1
ATOM 965 O O . ASP A 1 123 ? -7.262 4.611 19.516 1.00 94.88 123 ASP A O 1
ATOM 969 N N . THR A 1 124 ? -6.247 4.525 21.521 1.00 93.88 124 THR A N 1
ATOM 970 C CA . THR A 1 124 ? -7.467 4.637 22.327 1.00 93.88 124 THR A CA 1
ATOM 971 C C . THR A 1 124 ? -8.140 6.006 22.252 1.00 93.88 124 THR A C 1
ATOM 973 O O . THR A 1 124 ? -9.254 6.151 22.747 1.00 93.88 124 THR A O 1
ATOM 976 N N . TYR A 1 125 ? -7.508 7.017 21.648 1.00 93.12 125 TYR A N 1
ATOM 977 C CA . TYR A 1 125 ? -8.111 8.341 21.470 1.00 93.12 125 TYR A CA 1
ATOM 978 C C . TYR A 1 125 ? -9.024 8.426 20.240 1.00 93.12 125 TYR A C 1
ATOM 980 O O . TYR A 1 125 ? -9.762 9.401 20.094 1.00 93.12 125 TYR A O 1
ATOM 988 N N . LEU A 1 126 ? -9.010 7.420 19.357 1.00 90.94 126 LEU A N 1
ATOM 989 C CA . LEU A 1 126 ? -9.840 7.402 18.145 1.00 90.94 126 LEU A CA 1
ATOM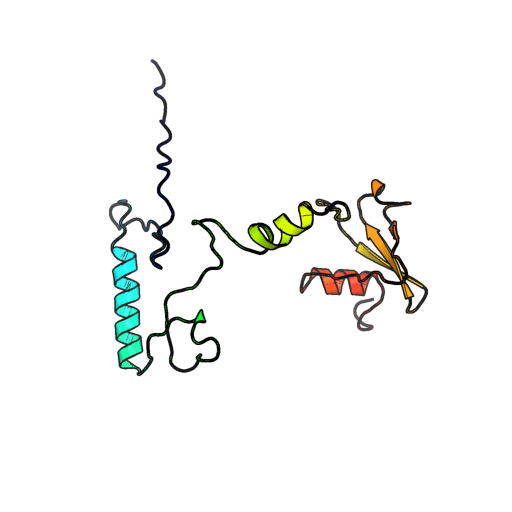 990 C C . LEU A 1 126 ? -11.296 6.987 18.400 1.00 90.94 126 LEU A C 1
ATOM 992 O O . LEU A 1 126 ? -12.152 7.196 17.540 1.00 90.94 126 LEU A O 1
ATOM 996 N N . GLY A 1 127 ? -11.585 6.438 19.579 1.00 92.25 127 GLY A N 1
ATOM 997 C CA . GLY A 1 127 ? -12.923 6.055 20.008 1.00 92.25 127 GLY A CA 1
ATOM 998 C C . GLY A 1 127 ? -12.890 5.244 21.304 1.00 92.25 127 GLY A C 1
ATOM 999 O O . GLY A 1 127 ? -11.811 5.008 21.850 1.00 92.25 127 GLY A O 1
ATOM 1000 N N . PRO A 1 128 ? -14.048 4.806 21.824 1.00 93.12 128 PRO A N 1
ATOM 1001 C CA . PRO A 1 128 ? -14.114 4.022 23.056 1.00 93.12 128 PRO A CA 1
ATOM 1002 C C . PRO A 1 128 ? -13.207 2.788 22.972 1.00 93.12 128 PRO A C 1
ATOM 1004 O O . PRO A 1 128 ? -13.399 1.938 22.105 1.00 93.12 128 PRO A O 1
ATOM 1007 N N . ASN A 1 129 ? -12.196 2.716 23.843 1.00 92.12 129 ASN A N 1
ATOM 1008 C CA . ASN A 1 129 ? -11.157 1.678 23.836 1.00 92.12 129 ASN A CA 1
ATOM 1009 C C . ASN A 1 129 ? -10.465 1.476 22.471 1.00 92.12 129 ASN A C 1
ATOM 1011 O O . ASN A 1 129 ? -10.047 0.369 22.154 1.00 92.12 129 ASN A O 1
ATOM 1015 N N . GLY A 1 130 ? -10.348 2.525 21.651 1.00 93.56 130 GLY A N 1
ATOM 1016 C CA . GLY A 1 130 ? -9.707 2.462 20.330 1.00 93.56 130 GLY A CA 1
ATOM 1017 C C . GLY A 1 130 ? -10.587 1.902 19.213 1.00 93.56 130 GLY A C 1
ATOM 1018 O O . GLY A 1 130 ? -10.101 1.667 18.109 1.00 93.56 130 GLY A O 1
ATOM 1019 N N . VAL A 1 131 ? -11.884 1.702 19.456 1.00 95.25 131 VAL A N 1
ATOM 1020 C CA . VAL A 1 131 ? -12.818 1.282 18.406 1.00 95.25 131 VAL A CA 1
ATOM 1021 C C . VAL A 1 131 ? -13.177 2.462 17.509 1.00 95.25 131 VAL A C 1
ATOM 1023 O O . VAL A 1 131 ? -13.763 3.443 17.963 1.00 95.25 131 VAL A O 1
ATOM 1026 N N . ILE A 1 132 ? -12.891 2.326 16.215 1.00 94.25 132 ILE A N 1
ATOM 1027 C CA . ILE A 1 132 ? -13.295 3.267 15.168 1.00 94.25 132 ILE A CA 1
ATOM 1028 C C . ILE A 1 132 ? -14.595 2.747 14.536 1.00 94.25 132 ILE A C 1
ATOM 1030 O O . ILE A 1 132 ? -14.548 1.749 13.810 1.00 94.25 132 ILE A O 1
ATOM 1034 N N . PRO A 1 133 ? -15.760 3.366 14.802 1.00 93.44 133 PRO A N 1
ATOM 1035 C CA . PRO A 1 133 ? -17.034 2.884 14.281 1.00 93.44 133 PRO A CA 1
ATOM 1036 C C . PRO A 1 133 ? -17.190 3.187 12.787 1.00 93.44 133 PRO A C 1
ATOM 1038 O O . PRO A 1 133 ? -16.793 4.249 12.302 1.00 93.44 133 PRO A O 1
ATOM 1041 N N . LEU A 1 134 ? -17.818 2.264 12.061 1.00 92.06 134 LEU A N 1
ATOM 1042 C CA . LEU A 1 134 ? -18.174 2.440 10.656 1.00 92.06 134 LEU A CA 1
ATOM 1043 C C . LEU A 1 134 ? -19.596 2.989 10.503 1.00 92.06 134 LEU A C 1
ATOM 1045 O O . LEU A 1 134 ? -20.502 2.668 11.272 1.00 92.06 134 LEU A O 1
ATOM 1049 N N . THR A 1 135 ? -19.807 3.790 9.457 1.00 89.56 135 THR A N 1
ATOM 1050 C CA . THR A 1 135 ? -21.156 4.129 8.988 1.00 89.56 135 THR A CA 1
ATOM 1051 C C . THR A 1 135 ? -21.703 3.004 8.100 1.00 89.56 135 THR A C 1
ATOM 1053 O O . THR A 1 135 ? -20.921 2.213 7.569 1.00 89.56 135 THR A O 1
ATOM 1056 N N . PRO A 1 136 ? -23.026 2.934 7.854 1.00 83.62 136 PRO A N 1
ATOM 1057 C CA . PRO A 1 136 ? -23.616 1.884 7.016 1.00 83.62 136 PRO A CA 1
ATOM 1058 C C . PRO A 1 136 ? -23.068 1.807 5.581 1.00 83.62 136 PRO A C 1
ATOM 1060 O O . PRO A 1 136 ? -23.203 0.778 4.930 1.00 83.62 136 PRO A O 1
ATOM 1063 N N . THR A 1 137 ? -22.468 2.888 5.077 1.00 82.00 137 THR A N 1
ATOM 1064 C CA . THR A 1 137 ? -21.895 2.973 3.724 1.00 82.00 137 THR A CA 1
ATOM 1065 C C . THR A 1 137 ? -20.369 2.901 3.715 1.00 82.00 137 THR A C 1
ATOM 1067 O O . THR A 1 137 ? -19.754 3.131 2.673 1.00 82.00 137 THR A O 1
ATOM 1070 N N . ALA A 1 138 ? -19.734 2.696 4.868 1.00 81.75 138 ALA A N 1
A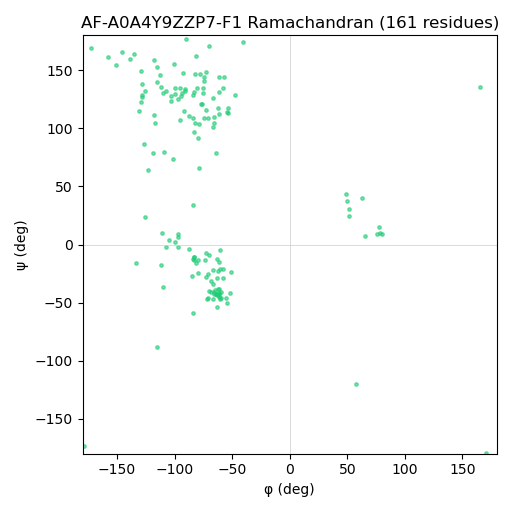TOM 1071 C CA . ALA A 1 138 ? -18.285 2.720 4.954 1.00 81.75 138 ALA A CA 1
ATOM 1072 C C . ALA A 1 138 ? -17.678 1.453 4.343 1.00 81.75 138 ALA A C 1
ATOM 1074 O O . ALA A 1 138 ? -18.179 0.345 4.525 1.00 81.75 138 ALA A O 1
ATOM 1075 N N . VAL A 1 139 ? -16.562 1.634 3.640 1.00 75.81 139 VAL A N 1
ATOM 1076 C CA . VAL A 1 139 ? -15.750 0.543 3.101 1.00 75.81 139 VAL A CA 1
ATOM 1077 C C . VAL A 1 139 ? -14.449 0.504 3.878 1.00 75.81 139 VAL A C 1
ATOM 1079 O O . VAL A 1 139 ? -13.776 1.525 4.024 1.00 75.81 139 VAL A O 1
ATOM 1082 N N . LEU A 1 140 ? -14.093 -0.684 4.350 1.00 78.69 140 LEU A N 1
ATOM 1083 C CA . LEU A 1 140 ? -12.824 -0.941 5.003 1.00 78.69 140 LEU A CA 1
ATOM 1084 C C . LEU A 1 140 ? -11.908 -1.658 4.014 1.00 78.69 140 LEU A C 1
ATOM 1086 O O . LEU A 1 140 ? -12.287 -2.680 3.446 1.00 78.69 140 LEU A O 1
ATOM 1090 N N . SER A 1 141 ? -10.732 -1.086 3.768 1.00 75.19 141 SER A N 1
ATOM 1091 C CA . SER A 1 141 ? -9.763 -1.613 2.810 1.00 75.19 141 SER A CA 1
ATOM 1092 C C . SER A 1 141 ? -8.420 -1.793 3.494 1.00 75.19 141 SER A C 1
ATOM 1094 O O . SER A 1 141 ? -7.937 -0.893 4.183 1.00 75.19 141 SER A O 1
ATOM 1096 N N . TRP A 1 142 ? -7.827 -2.962 3.289 1.00 78.62 142 TRP A N 1
ATOM 1097 C CA . TRP A 1 142 ? -6.552 -3.350 3.871 1.00 78.62 142 TRP A CA 1
ATOM 1098 C C . TRP A 1 142 ? -5.534 -3.541 2.761 1.00 78.62 142 TRP A C 1
ATOM 1100 O O . TRP A 1 142 ? -5.841 -4.056 1.687 1.00 78.62 142 TRP A O 1
ATOM 1110 N N . LEU A 1 143 ? -4.312 -3.094 3.020 1.00 65.81 143 LEU A N 1
ATOM 1111 C CA . LEU A 1 143 ? -3.281 -2.976 2.003 1.00 65.81 143 LEU A CA 1
ATOM 1112 C C . LEU A 1 143 ? -2.045 -3.727 2.481 1.00 65.81 143 LEU A C 1
ATOM 1114 O O . LEU A 1 143 ? -1.158 -3.170 3.119 1.00 65.81 143 LEU A O 1
ATOM 1118 N N . GLY A 1 144 ? -2.011 -5.026 2.200 1.00 86.44 144 GLY A N 1
ATOM 1119 C CA . GLY A 1 144 ? -0.819 -5.837 2.414 1.00 86.44 144 GLY A CA 1
ATOM 1120 C C . GLY A 1 144 ? -1.113 -7.325 2.373 1.00 86.44 144 GLY A C 1
ATOM 1121 O O . GLY A 1 144 ? -2.066 -7.782 3.002 1.00 86.44 144 GLY A O 1
ATOM 1122 N N . SER A 1 145 ? -0.265 -8.081 1.679 1.00 93.25 145 SER A N 1
ATOM 1123 C CA . SER A 1 145 ? -0.380 -9.538 1.544 1.00 93.25 145 SER A CA 1
ATOM 1124 C C . SER A 1 145 ? -0.259 -10.287 2.871 1.00 93.25 145 SER A C 1
ATOM 1126 O O . SER A 1 145 ? -0.758 -11.396 2.966 1.00 93.25 145 SER A O 1
ATOM 1128 N N . PHE A 1 146 ? 0.371 -9.688 3.887 1.00 91.38 146 PHE A N 1
ATOM 1129 C CA . PHE A 1 146 ? 0.526 -10.280 5.223 1.00 91.38 146 PHE A CA 1
ATOM 1130 C C . PHE A 1 146 ? -0.315 -9.578 6.292 1.00 91.38 146 PHE A C 1
ATOM 1132 O O . PHE A 1 146 ? -0.873 -10.227 7.169 1.00 91.38 146 PHE A O 1
ATOM 1139 N N . GLY A 1 147 ? -0.450 -8.251 6.207 1.00 90.94 147 GLY A N 1
ATOM 1140 C CA . GLY A 1 147 ? -1.254 -7.487 7.164 1.00 90.94 147 GL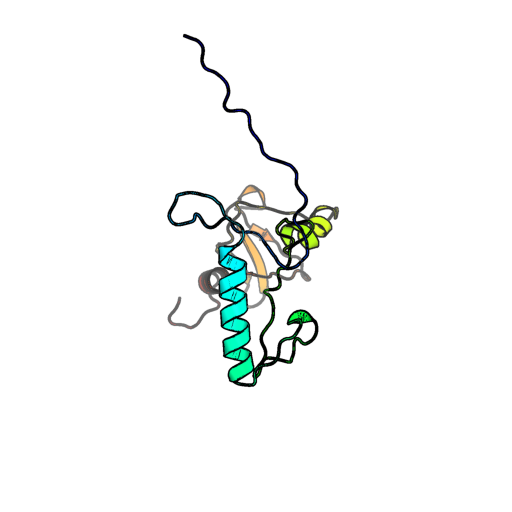Y A CA 1
ATOM 1141 C C . GLY A 1 147 ? -2.749 -7.778 7.037 1.00 90.94 147 GLY A C 1
ATOM 1142 O O . GLY A 1 147 ? -3.428 -7.946 8.043 1.00 90.94 147 GLY A O 1
ATOM 1143 N N . THR A 1 148 ? -3.251 -7.893 5.804 1.00 93.00 148 THR A N 1
ATOM 1144 C CA . THR A 1 148 ? -4.669 -8.179 5.547 1.00 93.00 148 THR A CA 1
ATOM 1145 C C . THR A 1 148 ? -5.098 -9.546 6.078 1.00 93.00 148 THR A C 1
ATOM 1147 O O . THR A 1 148 ? -6.049 -9.570 6.855 1.00 93.00 148 THR A O 1
ATOM 1150 N N . PRO A 1 149 ? -4.436 -10.674 5.734 1.00 92.69 149 PRO A N 1
ATOM 1151 C CA . PRO A 1 149 ? -4.836 -11.963 6.288 1.00 92.69 149 PRO A CA 1
ATOM 1152 C C . PRO A 1 149 ? -4.695 -11.999 7.808 1.00 92.69 149 PRO A C 1
ATOM 1154 O O . PRO A 1 149 ? -5.607 -12.491 8.449 1.00 92.69 149 PRO A O 1
ATOM 1157 N N . ARG A 1 150 ? -3.656 -11.387 8.403 1.00 92.06 150 ARG A N 1
ATOM 1158 C CA . ARG A 1 150 ? -3.554 -11.286 9.869 1.00 92.06 150 ARG A CA 1
ATOM 1159 C C . ARG A 1 150 ? -4.805 -10.651 10.486 1.00 92.06 150 ARG A C 1
ATOM 1161 O O . ARG A 1 150 ? -5.391 -11.231 11.389 1.00 92.06 150 ARG A O 1
ATOM 1168 N N . ILE A 1 151 ? -5.238 -9.498 9.969 1.00 92.88 151 ILE A N 1
ATOM 1169 C CA . ILE A 1 151 ? -6.447 -8.817 10.460 1.00 92.88 151 ILE A CA 1
ATOM 1170 C C . ILE A 1 151 ? -7.687 -9.694 10.260 1.00 92.88 151 ILE A C 1
ATOM 1172 O O . ILE A 1 151 ? -8.540 -9.749 11.141 1.00 92.88 151 ILE A O 1
ATOM 1176 N N . LEU A 1 152 ? -7.811 -10.377 9.118 1.00 92.44 152 LEU A N 1
ATOM 1177 C CA . LEU A 1 152 ? -8.939 -11.273 8.848 1.00 92.44 152 LEU A CA 1
ATOM 1178 C C . LEU A 1 152 ? -8.967 -12.466 9.815 1.00 92.44 152 LEU A C 1
ATOM 1180 O O . LEU A 1 152 ? -10.031 -12.768 10.351 1.00 92.44 152 LEU A O 1
ATOM 1184 N N . PHE A 1 153 ? -7.815 -13.070 10.103 1.00 92.81 153 PHE A N 1
ATOM 1185 C CA . PHE A 1 153 ? -7.677 -14.205 11.019 1.00 92.81 153 PHE A CA 1
ATOM 1186 C C . PHE A 1 153 ? -7.990 -13.786 12.457 1.00 92.81 153 PHE A C 1
ATOM 1188 O O . PHE A 1 153 ? -8.855 -14.370 13.100 1.00 92.81 153 PHE A O 1
ATOM 1195 N N . GLU A 1 154 ? -7.433 -12.660 12.916 1.00 92.12 154 GLU A N 1
ATOM 1196 C CA . GLU A 1 154 ? -7.777 -12.056 14.215 1.00 92.12 154 GLU A CA 1
ATOM 1197 C C . GLU A 1 154 ? -9.253 -11.607 14.296 1.00 92.12 154 GLU A C 1
ATOM 1199 O O . GLU A 1 154 ? -9.773 -11.315 15.373 1.00 92.12 154 GLU A O 1
ATOM 1204 N N . SER A 1 155 ? -9.957 -11.562 13.161 1.00 92.69 155 SER A N 1
ATOM 1205 C CA . SER A 1 155 ? -11.393 -11.278 13.074 1.00 92.69 155 SER A CA 1
ATOM 1206 C C . SER A 1 155 ? -12.260 -12.534 12.915 1.00 92.69 155 SER A C 1
ATOM 1208 O O . SER A 1 155 ? -13.483 -12.413 12.763 1.00 92.69 155 SER A O 1
ATOM 1210 N N . GLY A 1 156 ? -11.663 -13.727 12.919 1.00 92.19 156 GLY A N 1
ATOM 1211 C CA . GLY A 1 156 ? -12.319 -15.011 12.672 1.00 92.19 156 GLY A CA 1
ATOM 1212 C C . GLY A 1 156 ? -12.923 -15.132 11.272 1.00 92.19 156 GLY A C 1
ATOM 1213 O O . GLY A 1 156 ? -14.075 -15.552 11.130 1.00 92.19 156 GLY A O 1
ATOM 1214 N N . ILE A 1 157 ? -12.207 -14.624 10.265 1.00 92.31 157 ILE A N 1
ATOM 1215 C CA . ILE A 1 157 ? -12.504 -14.755 8.835 1.00 92.31 157 ILE A CA 1
ATOM 1216 C C . ILE A 1 157 ? -11.327 -15.486 8.196 1.00 92.31 157 ILE A C 1
ATOM 1218 O O . ILE A 1 157 ? -10.437 -14.878 7.595 1.00 92.31 157 ILE A O 1
ATOM 1222 N N . ASP A 1 158 ? -11.303 -16.797 8.359 1.00 90.62 158 ASP A N 1
ATOM 1223 C CA . ASP A 1 158 ? -10.125 -17.582 8.041 1.00 90.62 158 ASP A CA 1
ATOM 1224 C C . ASP A 1 158 ? -10.440 -19.059 7.785 1.00 90.62 158 ASP A C 1
ATOM 1226 O O . ASP A 1 158 ? -11.523 -19.552 8.122 1.00 90.62 158 ASP A O 1
ATOM 1230 N N . PRO A 1 159 ? -9.515 -19.772 7.122 1.00 90.44 159 PRO A N 1
ATOM 1231 C CA . PRO A 1 159 ? -9.522 -21.227 7.100 1.00 90.44 159 PRO A CA 1
ATOM 1232 C C . PRO A 1 159 ? -9.460 -21.796 8.524 1.00 90.44 159 PRO A C 1
ATOM 1234 O O . PRO A 1 159 ? -8.784 -21.253 9.388 1.00 90.44 159 PRO A O 1
ATOM 1237 N N . SER A 1 160 ? -10.142 -22.916 8.771 1.00 87.06 160 SER A N 1
ATOM 1238 C CA . SER A 1 160 ? -10.335 -23.464 10.123 1.00 87.06 160 SER A CA 1
ATOM 1239 C C . SER A 1 160 ? -9.055 -23.857 10.874 1.00 87.06 160 SER A C 1
ATOM 1241 O O . SER A 1 160 ? -9.123 -24.124 12.067 1.00 87.06 160 SER A O 1
ATOM 1243 N N . ASP A 1 161 ? -7.921 -23.977 10.186 1.00 89.81 161 ASP A N 1
ATOM 1244 C CA . ASP A 1 161 ? -6.612 -24.316 10.754 1.00 89.81 161 ASP A CA 1
ATOM 1245 C C . ASP A 1 161 ? -5.817 -23.098 11.261 1.00 89.81 161 ASP A C 1
ATOM 1247 O O . ASP A 1 161 ? -4.737 -23.282 11.819 1.00 89.81 161 ASP A O 1
ATOM 1251 N N . MET A 1 162 ? -6.334 -21.878 11.074 1.00 79.44 162 MET A N 1
ATOM 1252 C CA . MET A 1 162 ? -5.677 -20.617 11.452 1.00 79.44 162 MET A CA 1
ATOM 1253 C C . MET A 1 162 ? -6.312 -19.920 12.674 1.00 79.44 162 MET A C 1
ATOM 1255 O O . MET A 1 162 ? -5.769 -18.902 13.118 1.00 79.44 162 MET A O 1
ATOM 1259 N N . LEU A 1 163 ? -7.396 -20.489 13.226 1.00 60.25 163 LEU A N 1
ATOM 1260 C CA . LEU A 1 163 ? -8.115 -20.025 14.426 1.00 60.25 163 LEU A CA 1
ATOM 1261 C C . LEU A 1 163 ? -7.464 -20.469 15.741 1.00 60.25 163 LEU A C 1
ATOM 1263 O O . LEU A 1 163 ? -7.154 -21.676 15.882 1.00 60.25 163 LEU A O 1
#

Secondary structure (DSSP, 8-state):
-PPPP------------SS-----EEPTTS-EETHHHHHHHHHHHHHHHHTT-EE--TTTSTT--TTEE------EETTEE-STTTTHHHHHHTSTT-----S--EEEEEEETTEEEEEEES-TTSSGGGEEEPPTT-------TTHHHHHHHHTT-S-TT--

Foldseek 3Di:
DDDDDPDDPPPPDWQDPPLDPQDQDQPPVRDRDSVPVVVVVVVVVVVLVVVVADEDPCVVCVVPDPSYDYRDDACDDRNHRCPCVVPVVVVQVPDPPHDDDPPKDWQEFDADVPGTFFTAIPDCVCDPNRTPGDDPPDDDDDDDPPSVVRHCLSHVNDDPVSD

Nearest PDB structures (foldseek):
  1kdg-assembly1_B  TM=9.172E-01  e=5.015E-10  Phanerodontia chrysosporium
  4qi7-assembly1_A  TM=8.327E-01  e=4.002E-05  Neurospora crassa OR74A
  4qi6-assembly1_A  TM=8.270E-01  e=1.403E-04  Thermothelomyces myriococcoides
  4qi4-assembly1_A  TM=7.932E-01  e=9.440E-05  Thermothelomyces myriococcoides
  4qi7-assembly2_B  TM=9.043E-01  e=5.610E-04  Neurospora crassa OR74A

Mean predicted aligned error: 12.09 Å

Sequence (163 aa):
MPNSEIMSIIRDEPCMIDGSEGFYDEDDEGRMSWTLKKHSVHVLQQFLNGQGYRQVTINSEPNSKNHVYGSVSYDAINGKRGSPVATYFQTAKARPKFTYRDYTLVSNVTRNGAQITGAQASDTYLGPNGVIPLTPTAVLSWLGSFGTPRILFESGIDPSDML

Organism: NCBI:txid135208

Solvent-accessible surface area (backbone atoms only — not comparable to full-atom values): 10506 Å² total; per-residue (Å²): 140,82,91,78,81,88,73,82,80,78,76,94,66,80,55,63,91,71,84,61,81,82,64,78,46,66,43,102,81,72,47,74,39,77,64,64,66,59,49,57,54,50,53,52,49,54,56,39,46,76,70,69,30,43,81,46,63,51,84,83,40,69,88,65,68,77,62,52,46,55,74,86,83,76,68,59,49,88,69,36,84,31,51,61,71,65,42,59,44,51,65,43,68,72,37,93,90,52,82,88,77,76,100,55,51,69,56,25,57,39,60,62,88,91,44,74,46,29,36,35,33,69,45,50,87,69,28,80,85,5,36,38,74,55,59,100,84,61,82,88,86,73,89,44,91,62,61,35,56,50,24,32,37,68,47,75,58,62,65,87,89,71,113

Radius of gyration: 25.55 Å; Cα contacts (8 Å, |Δi|>4): 155; chains: 1; bounding box: 68×50×56 Å